Protein AF-A0A2R6PHL0-F1 (afdb_monomer_lite)

InterPro domains:
  IPR010490 Conserved oligomeric Golgi complex subunit 6 [PTHR21506] (3-126)
  IPR048368 Conserved oligomeric complex COG6, N-terminal [PF06419] (35-126)

Structure (mmCIF, N/CA/C/O backbone):
data_AF-A0A2R6PHL0-F1
#
_entry.id   AF-A0A2R6PHL0-F1
#
loop_
_atom_site.group_PDB
_atom_site.id
_atom_site.type_symbol
_atom_site.label_atom_id
_atom_site.label_alt_id
_atom_site.label_comp_id
_atom_site.label_asym_id
_atom_site.label_entity_id
_atom_site.label_seq_id
_atom_site.pdbx_PDB_ins_code
_atom_site.Cartn_x
_atom_site.Cartn_y
_atom_site.Cartn_z
_atom_site.occupancy
_atom_site.B_iso_or_equiv
_atom_site.auth_seq_id
_atom_site.auth_comp_id
_atom_site.auth_asym_id
_atom_site.auth_atom_id
_atom_site.pdbx_PDB_model_num
ATOM 1 N N . MET A 1 1 ? 62.179 10.213 -27.460 1.00 38.47 1 MET A N 1
ATOM 2 C CA . MET A 1 1 ? 61.115 11.224 -27.646 1.00 38.47 1 MET A CA 1
ATOM 3 C C . MET A 1 1 ? 60.148 10.712 -28.700 1.00 38.47 1 MET A C 1
ATOM 5 O O . MET A 1 1 ? 60.430 10.833 -29.883 1.00 38.47 1 MET A O 1
ATOM 9 N N . GLY A 1 2 ? 59.079 10.036 -28.274 1.00 42.16 2 GLY A N 1
ATOM 10 C CA . GLY A 1 2 ? 58.067 9.502 -29.185 1.00 42.16 2 GLY A CA 1
ATOM 11 C C . GLY A 1 2 ? 57.160 10.624 -29.674 1.00 42.16 2 GLY A C 1
ATOM 12 O O . GLY A 1 2 ? 56.589 11.354 -28.867 1.00 42.16 2 GLY A O 1
ATOM 13 N N . THR A 1 3 ? 57.065 10.784 -30.986 1.00 43.47 3 THR A N 1
ATOM 14 C CA . THR A 1 3 ? 56.157 11.711 -31.651 1.00 43.47 3 THR A CA 1
ATOM 15 C C . THR A 1 3 ? 54.717 11.290 -31.363 1.00 43.47 3 THR A C 1
ATOM 17 O O . THR A 1 3 ? 54.223 10.296 -31.891 1.00 43.47 3 THR A O 1
ATOM 20 N N . ALA A 1 4 ? 54.030 12.034 -30.495 1.00 50.91 4 ALA A N 1
ATOM 21 C CA . ALA A 1 4 ? 52.591 11.899 -30.335 1.00 50.91 4 ALA A CA 1
ATOM 22 C C . ALA A 1 4 ? 51.937 12.288 -31.668 1.00 50.91 4 ALA A C 1
ATOM 24 O O . ALA A 1 4 ? 51.839 13.467 -32.006 1.00 50.91 4 ALA A O 1
ATOM 25 N N . SER A 1 5 ? 51.556 11.286 -32.460 1.00 54.88 5 SER A N 1
ATOM 26 C CA . SER A 1 5 ? 50.759 11.482 -33.665 1.00 54.88 5 SER A CA 1
ATOM 27 C C . SER A 1 5 ? 49.461 12.177 -33.253 1.00 54.88 5 SER A C 1
ATOM 29 O O . SER A 1 5 ? 48.642 11.607 -32.530 1.00 54.88 5 SER A O 1
ATOM 31 N N . ALA A 1 6 ? 49.317 13.448 -33.630 1.00 66.69 6 ALA A N 1
ATOM 32 C CA . ALA A 1 6 ? 48.135 14.234 -33.325 1.00 66.69 6 ALA A CA 1
ATOM 33 C C . ALA A 1 6 ? 46.944 13.631 -34.081 1.00 66.69 6 ALA A C 1
ATOM 35 O O . ALA A 1 6 ? 46.780 13.825 -35.284 1.00 66.69 6 ALA A O 1
ATOM 36 N N . LEU A 1 7 ? 46.131 12.857 -33.362 1.00 71.12 7 LEU A N 1
ATOM 37 C CA . LEU A 1 7 ? 44.877 12.292 -33.851 1.00 71.12 7 LEU A CA 1
ATOM 38 C C . LEU A 1 7 ? 44.020 13.403 -34.478 1.00 71.12 7 LEU A C 1
ATOM 40 O O . LEU A 1 7 ? 43.871 14.485 -33.900 1.00 71.12 7 LEU A O 1
ATOM 44 N N . ALA A 1 8 ? 43.433 13.125 -35.649 1.00 83.56 8 ALA A N 1
ATOM 45 C CA . ALA A 1 8 ? 42.570 14.074 -36.346 1.00 83.56 8 ALA A CA 1
ATOM 46 C C . ALA A 1 8 ? 41.504 14.644 -35.380 1.00 83.56 8 ALA A C 1
ATOM 48 O O . ALA A 1 8 ? 40.906 13.870 -34.624 1.00 83.56 8 ALA A O 1
ATOM 49 N N . PRO A 1 9 ? 41.210 15.959 -35.394 1.00 76.62 9 PRO A N 1
ATOM 50 C CA . PRO A 1 9 ? 40.395 16.615 -34.362 1.00 76.62 9 PRO A CA 1
ATOM 51 C C . PRO A 1 9 ? 39.034 15.951 -34.090 1.00 76.62 9 PRO A C 1
ATOM 53 O O . PRO A 1 9 ? 38.570 15.900 -32.949 1.00 76.62 9 PRO A O 1
ATOM 56 N N . GLY A 1 10 ? 38.397 15.393 -35.127 1.00 85.12 10 GLY A N 1
ATOM 57 C CA . GLY A 1 10 ? 37.134 14.661 -35.004 1.00 85.12 10 GLY A CA 1
ATOM 58 C C . GLY A 1 10 ? 37.260 13.305 -34.300 1.00 85.12 10 GLY A C 1
ATOM 59 O O . GLY A 1 10 ? 36.352 12.912 -33.565 1.00 85.12 10 GLY A O 1
ATOM 60 N N . LEU A 1 11 ? 38.385 12.611 -34.479 1.00 88.44 11 LEU A N 1
ATOM 61 C CA . LEU A 1 11 ? 38.667 11.336 -33.825 1.00 88.44 11 LEU A CA 1
ATOM 62 C C . LEU A 1 11 ? 39.005 11.556 -32.350 1.00 88.44 11 LEU A C 1
ATOM 64 O O . LEU A 1 11 ? 38.399 10.918 -31.495 1.00 88.44 11 LEU A O 1
ATOM 68 N N . SER A 1 12 ? 39.855 12.541 -32.046 1.00 88.69 12 SER A N 1
ATOM 69 C CA . SER A 1 12 ? 40.170 12.955 -30.672 1.00 88.69 12 SER A CA 1
ATOM 70 C C . SER A 1 12 ? 38.913 13.311 -29.880 1.00 88.69 12 SER A C 1
ATOM 72 O O . SER A 1 12 ? 38.756 12.884 -28.739 1.00 88.69 12 SER A O 1
ATOM 74 N N . ARG A 1 13 ? 37.962 14.031 -30.496 1.00 89.12 13 ARG A N 1
ATOM 75 C CA . ARG A 1 13 ? 36.687 14.388 -29.857 1.00 89.12 13 ARG A CA 1
ATOM 76 C C . ARG A 1 13 ? 35.794 13.170 -29.596 1.00 89.12 13 ARG A C 1
ATOM 78 O O . ARG A 1 13 ? 35.179 13.097 -28.536 1.00 89.12 13 ARG A O 1
ATOM 85 N N . LYS A 1 14 ? 35.708 12.218 -30.533 1.00 88.94 14 LYS A N 1
ATOM 86 C CA . LYS A 1 14 ? 34.945 10.968 -30.340 1.00 88.94 14 LYS A CA 1
ATOM 87 C C . LYS A 1 14 ? 35.561 10.106 -29.243 1.00 88.94 14 LYS A C 1
ATOM 89 O O . LYS A 1 14 ? 34.835 9.613 -28.391 1.00 88.94 14 LYS A O 1
ATOM 94 N N . LEU A 1 15 ? 36.882 9.968 -29.258 1.00 88.00 15 LEU A N 1
ATOM 95 C CA . LEU A 1 15 ? 37.629 9.149 -28.313 1.00 88.00 15 LEU A CA 1
ATOM 96 C C . LEU A 1 15 ? 37.528 9.730 -26.900 1.00 88.00 15 LEU A C 1
ATOM 98 O O . LEU A 1 15 ? 37.158 9.015 -25.976 1.00 88.00 15 LEU A O 1
ATOM 102 N N . LYS A 1 16 ? 37.698 11.051 -26.763 1.00 88.69 16 LYS A N 1
ATOM 103 C CA . LYS A 1 16 ? 37.428 11.771 -25.516 1.00 88.69 16 LYS A CA 1
ATOM 104 C C . LYS A 1 16 ? 35.995 11.553 -25.029 1.00 88.69 16 LYS A C 1
ATOM 106 O O . LYS A 1 16 ? 35.807 11.179 -23.885 1.00 88.69 16 LYS A O 1
ATOM 111 N N . LYS A 1 17 ? 34.990 11.696 -25.900 1.00 87.88 17 LYS A N 1
ATOM 112 C CA . LYS A 1 17 ? 33.587 11.467 -25.523 1.00 87.88 17 LYS A CA 1
ATOM 113 C C . LYS A 1 17 ? 33.348 10.049 -24.994 1.00 87.88 17 LYS A C 1
ATOM 115 O O . LYS A 1 17 ? 32.640 9.898 -24.008 1.00 87.88 17 LYS A O 1
ATOM 120 N N . VAL A 1 18 ? 33.914 9.027 -25.637 1.00 85.50 18 VAL A N 1
ATOM 121 C CA . VAL A 1 18 ? 33.788 7.631 -25.183 1.00 85.50 18 VAL A CA 1
ATOM 122 C C . VAL A 1 18 ? 34.448 7.441 -23.817 1.00 85.50 18 VAL A C 1
ATOM 124 O O . VAL A 1 18 ? 33.808 6.900 -22.921 1.00 85.50 18 VAL A O 1
ATOM 127 N N . LEU A 1 19 ? 35.674 7.941 -23.636 1.00 83.81 19 LEU A N 1
ATOM 128 C CA . LEU A 1 19 ? 36.397 7.860 -22.362 1.00 83.81 19 LEU A CA 1
ATOM 129 C C . LEU A 1 19 ? 35.671 8.607 -21.231 1.00 83.81 19 LEU A C 1
ATOM 131 O O . LEU A 1 19 ? 35.547 8.085 -20.128 1.00 83.81 19 LEU A O 1
ATOM 135 N N . ASP A 1 20 ? 35.130 9.790 -21.522 1.00 87.19 20 ASP A N 1
ATOM 136 C CA . ASP A 1 20 ? 34.410 10.622 -20.553 1.00 87.19 20 ASP A CA 1
ATOM 137 C C . ASP A 1 20 ? 33.039 10.027 -20.166 1.00 87.19 20 ASP A C 1
ATOM 139 O O . ASP A 1 20 ? 32.496 10.375 -19.121 1.00 87.19 20 ASP A O 1
ATOM 143 N N . THR A 1 21 ? 32.467 9.121 -20.972 1.00 82.56 21 THR A N 1
ATOM 144 C CA . THR A 1 21 ? 31.148 8.512 -20.695 1.00 82.56 21 THR A CA 1
ATOM 145 C C . THR A 1 21 ? 31.196 7.505 -19.533 1.00 82.56 21 THR A C 1
ATOM 147 O O . THR A 1 21 ? 30.138 7.131 -19.040 1.00 82.56 21 THR A O 1
ATOM 150 N N . ARG A 1 22 ? 32.394 7.098 -19.068 1.00 77.12 22 ARG A N 1
ATOM 151 C CA . ARG A 1 22 ? 32.613 6.173 -17.931 1.00 77.12 22 ARG A CA 1
ATOM 152 C C . ARG A 1 22 ? 31.616 5.009 -17.920 1.00 77.12 22 ARG A C 1
ATOM 154 O O . ARG A 1 22 ? 30.799 4.865 -17.013 1.00 77.12 22 ARG A O 1
ATOM 161 N N . THR A 1 23 ? 31.660 4.200 -18.978 1.00 79.94 23 THR A N 1
ATOM 162 C CA . THR A 1 23 ? 30.735 3.075 -19.216 1.00 79.94 23 THR A CA 1
ATOM 163 C C . THR A 1 23 ? 30.899 1.903 -18.242 1.00 79.94 23 THR A C 1
ATOM 165 O O . THR A 1 23 ? 30.205 0.901 -18.365 1.00 79.94 23 THR A O 1
ATOM 168 N N . ASP A 1 24 ? 31.847 2.007 -17.317 1.00 83.62 24 ASP A N 1
ATOM 169 C CA . ASP A 1 24 ? 32.305 0.987 -16.380 1.00 83.62 24 ASP A CA 1
ATOM 170 C C . ASP A 1 24 ? 31.772 1.179 -14.953 1.00 83.62 24 ASP A C 1
ATOM 172 O O . ASP A 1 24 ? 32.049 0.360 -14.078 1.00 83.62 24 ASP A O 1
ATOM 176 N N . THR A 1 25 ? 31.005 2.241 -14.688 1.00 90.25 25 THR A N 1
ATOM 177 C CA . THR A 1 25 ? 30.421 2.438 -13.358 1.00 90.25 25 THR A CA 1
ATOM 178 C C . THR A 1 25 ? 29.379 1.350 -13.053 1.00 90.25 25 THR A C 1
ATOM 180 O O . THR A 1 25 ? 28.553 1.038 -13.918 1.00 90.25 25 THR A O 1
ATOM 183 N N . PRO A 1 26 ? 29.365 0.782 -11.829 1.00 92.62 26 PRO A N 1
ATOM 184 C CA . PRO A 1 26 ? 28.419 -0.275 -11.461 1.00 92.62 26 PRO A CA 1
ATOM 185 C C . PRO A 1 26 ? 26.953 0.095 -11.723 1.00 92.62 26 PRO A C 1
ATOM 187 O O . PRO A 1 26 ? 26.207 -0.714 -12.269 1.00 92.62 26 PRO A O 1
ATOM 190 N N . ASP A 1 27 ? 2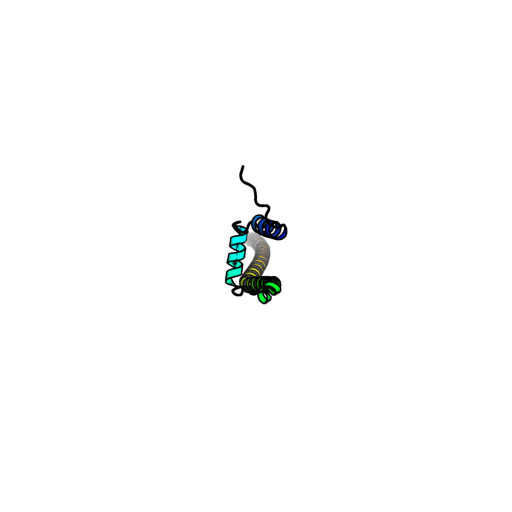6.562 1.337 -11.424 1.00 90.56 27 ASP A N 1
ATOM 191 C CA . ASP A 1 27 ? 25.189 1.825 -11.611 1.00 90.56 27 ASP A CA 1
ATOM 192 C C . ASP A 1 27 ? 24.774 1.872 -13.086 1.00 90.56 27 ASP A C 1
ATOM 194 O O . ASP A 1 27 ? 23.646 1.514 -13.441 1.00 90.56 27 ASP A O 1
ATOM 198 N N . LEU A 1 28 ? 25.684 2.292 -13.971 1.00 90.44 28 LEU A N 1
ATOM 199 C CA . LEU A 1 28 ? 25.414 2.329 -15.405 1.00 90.44 28 LEU A CA 1
ATOM 200 C C . LEU A 1 28 ? 25.335 0.913 -15.972 1.00 90.44 28 LEU A C 1
ATOM 202 O O . LEU A 1 28 ? 24.423 0.622 -16.744 1.00 90.44 28 LEU A O 1
ATOM 206 N N . VAL A 1 29 ? 26.236 0.020 -15.559 1.00 92.19 29 VAL A N 1
ATOM 207 C CA . VAL A 1 29 ? 26.197 -1.393 -15.955 1.00 92.19 29 VAL A CA 1
ATOM 208 C C . VAL A 1 29 ? 24.888 -2.045 -15.501 1.00 92.19 29 VAL A C 1
ATOM 210 O O . VAL A 1 29 ? 24.228 -2.697 -16.309 1.00 92.19 29 VAL A O 1
ATOM 213 N N . ALA A 1 30 ? 24.450 -1.813 -14.262 1.00 93.12 30 ALA A N 1
ATOM 214 C CA . ALA A 1 30 ? 23.175 -2.316 -13.749 1.00 93.12 30 ALA A CA 1
ATOM 215 C C . ALA A 1 30 ? 21.969 -1.752 -14.522 1.00 93.12 30 ALA A C 1
ATOM 217 O O . ALA A 1 30 ? 21.045 -2.490 -14.878 1.00 93.12 30 ALA A O 1
ATOM 218 N N . SER A 1 31 ? 22.000 -0.458 -14.853 1.00 91.19 31 SER A N 1
ATOM 219 C CA . SER A 1 31 ? 20.957 0.198 -15.651 1.00 91.19 31 SER A CA 1
ATOM 220 C C . SER A 1 31 ? 20.877 -0.375 -17.071 1.00 91.19 31 SER A C 1
ATOM 222 O O . SER A 1 31 ? 19.788 -0.636 -17.579 1.00 91.19 31 SER A O 1
ATOM 224 N N . LEU A 1 32 ? 22.024 -0.614 -17.713 1.00 90.75 32 LEU A N 1
ATOM 225 C CA . LEU A 1 32 ? 22.103 -1.226 -19.042 1.00 90.75 32 LEU A CA 1
ATOM 226 C C . LEU A 1 32 ? 21.712 -2.710 -19.025 1.00 90.75 32 LEU A C 1
ATOM 228 O O . LEU A 1 32 ? 21.077 -3.174 -19.972 1.00 90.75 32 LEU A O 1
ATOM 232 N N . SER A 1 33 ? 22.034 -3.439 -17.952 1.00 92.50 33 SER A N 1
ATOM 233 C CA . SER A 1 33 ? 21.556 -4.810 -17.737 1.00 92.50 33 SER A CA 1
ATOM 234 C C . SER A 1 33 ? 20.032 -4.833 -17.662 1.00 92.50 33 SER A C 1
ATOM 236 O O . SER A 1 33 ? 19.395 -5.537 -18.434 1.00 92.50 33 SER A O 1
ATOM 238 N N . THR A 1 34 ? 19.443 -3.970 -16.829 1.00 92.06 34 THR A N 1
ATOM 239 C CA . THR A 1 34 ? 17.982 -3.834 -16.706 1.00 92.06 34 THR A CA 1
ATOM 240 C C . THR A 1 34 ? 17.332 -3.458 -18.035 1.00 92.06 34 THR A C 1
ATOM 242 O O . THR A 1 34 ? 16.237 -3.917 -18.352 1.00 92.06 34 THR A O 1
ATOM 245 N N . LEU A 1 35 ? 17.983 -2.597 -18.825 1.00 92.44 35 LEU A N 1
ATOM 246 C CA . LEU A 1 35 ? 17.497 -2.241 -20.153 1.00 92.44 35 LEU A CA 1
ATOM 247 C C . LEU A 1 35 ? 17.492 -3.456 -21.089 1.00 92.44 35 LEU A C 1
ATOM 249 O O . LEU A 1 35 ? 16.538 -3.646 -21.840 1.00 92.44 35 LEU A O 1
ATOM 253 N N . SER A 1 36 ? 18.523 -4.294 -21.008 1.00 92.25 36 SER A N 1
ATOM 254 C CA . SER A 1 36 ? 18.665 -5.490 -21.842 1.00 92.25 36 SER A CA 1
ATOM 255 C C . SER A 1 36 ? 17.553 -6.519 -21.603 1.00 92.25 36 SER A C 1
ATOM 257 O O . SER A 1 36 ? 17.199 -7.232 -22.536 1.00 92.25 36 SER A O 1
ATOM 259 N N . ASP A 1 37 ? 16.938 -6.540 -20.415 1.00 91.94 37 ASP A N 1
ATOM 260 C CA . ASP A 1 37 ? 15.831 -7.453 -20.089 1.00 91.94 37 ASP A CA 1
ATOM 261 C C . ASP A 1 37 ? 14.578 -7.228 -20.949 1.00 91.94 37 ASP A C 1
ATOM 263 O O . ASP A 1 37 ? 13.819 -8.161 -21.206 1.00 91.94 37 ASP A O 1
ATOM 267 N N . PHE A 1 38 ? 14.322 -5.988 -21.379 1.00 88.31 38 PHE A N 1
ATOM 268 C CA . PHE A 1 38 ? 13.093 -5.629 -22.104 1.00 88.31 38 PHE A CA 1
ATOM 269 C C . PHE A 1 38 ? 13.342 -4.930 -23.442 1.00 88.31 38 PHE A C 1
ATOM 271 O O . PHE A 1 38 ? 12.396 -4.626 -24.171 1.00 88.31 38 PHE A O 1
ATOM 278 N N . TYR A 1 39 ? 14.598 -4.651 -23.776 1.00 89.69 39 TYR A N 1
ATOM 279 C CA . TYR A 1 39 ? 14.973 -3.878 -24.947 1.00 89.69 39 TYR A CA 1
ATOM 280 C C . TYR A 1 39 ? 16.012 -4.632 -25.785 1.00 89.69 39 TYR A C 1
ATOM 282 O O . TYR A 1 39 ? 17.208 -4.350 -25.757 1.00 89.69 39 TYR A O 1
ATOM 290 N N . ALA A 1 40 ? 15.530 -5.619 -26.542 1.00 88.25 40 ALA A N 1
ATOM 291 C CA . ALA A 1 40 ? 16.377 -6.518 -27.327 1.00 88.25 40 ALA A CA 1
ATOM 292 C C . ALA A 1 40 ? 16.931 -5.886 -28.621 1.00 88.25 40 ALA A C 1
ATOM 294 O O . ALA A 1 40 ? 18.003 -6.260 -29.096 1.00 88.25 40 ALA A O 1
ATOM 295 N N . GLU A 1 41 ? 16.223 -4.919 -29.214 1.00 90.00 41 GLU A N 1
ATOM 296 C CA . GLU A 1 41 ? 16.609 -4.327 -30.498 1.00 90.00 41 GLU A CA 1
ATOM 297 C C . GLU A 1 41 ? 17.435 -3.044 -30.341 1.00 90.00 41 GLU A C 1
ATOM 299 O O . GLU A 1 41 ? 16.925 -1.999 -29.943 1.00 90.00 41 GLU A O 1
ATOM 304 N N . ASN A 1 42 ? 18.698 -3.068 -30.778 1.00 88.88 42 ASN A N 1
ATOM 305 C CA . ASN A 1 42 ? 19.573 -1.887 -30.793 1.00 88.88 42 ASN A CA 1
ATOM 306 C C . ASN A 1 42 ? 19.755 -1.286 -32.203 1.00 88.88 42 ASN A C 1
ATOM 308 O O . ASN A 1 42 ? 20.868 -1.009 -32.662 1.00 88.88 42 ASN A O 1
ATOM 312 N N . ASN A 1 43 ? 18.653 -1.075 -32.926 1.00 93.44 43 ASN A N 1
ATOM 313 C CA . ASN A 1 43 ? 18.663 -0.395 -34.226 1.00 93.44 43 ASN A CA 1
ATOM 314 C C . ASN A 1 43 ? 18.394 1.128 -34.076 1.00 93.44 43 ASN A C 1
ATOM 316 O O . ASN A 1 43 ? 17.943 1.584 -33.022 1.00 93.44 43 ASN A O 1
ATOM 320 N N . PRO A 1 44 ? 18.706 1.971 -35.084 1.00 94.00 44 PRO A N 1
ATOM 321 C CA . PRO A 1 44 ? 18.518 3.423 -34.981 1.00 94.00 44 PRO A CA 1
ATOM 322 C C . PRO A 1 44 ? 17.072 3.857 -34.717 1.00 94.00 44 PRO A C 1
ATOM 324 O O . PRO A 1 44 ? 16.858 4.854 -34.031 1.00 94.00 44 PRO A O 1
ATOM 327 N N . HIS A 1 45 ? 16.092 3.130 -35.261 1.00 91.12 45 HIS A N 1
ATOM 328 C CA . HIS A 1 45 ? 14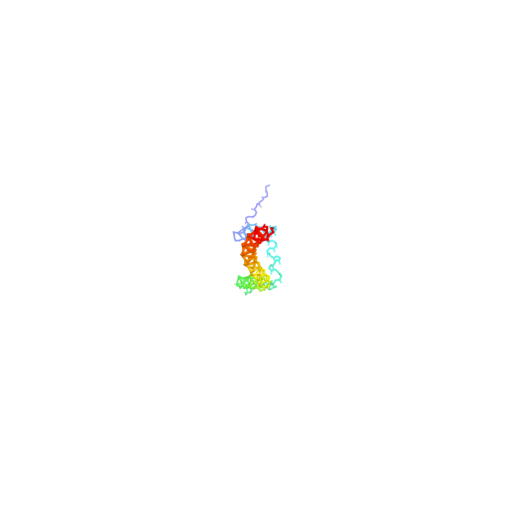.676 3.420 -35.053 1.00 91.12 45 HIS A CA 1
ATOM 329 C C . HIS A 1 45 ? 14.274 3.135 -33.604 1.00 91.12 45 HIS A C 1
ATOM 331 O O . HIS A 1 45 ? 13.732 4.012 -32.935 1.00 91.12 45 HIS A O 1
ATOM 337 N N . ALA A 1 46 ? 14.631 1.956 -33.092 1.00 90.12 46 ALA A N 1
ATOM 338 C CA . ALA A 1 46 ? 14.447 1.590 -31.701 1.00 90.12 46 ALA A CA 1
ATOM 339 C C . ALA A 1 46 ? 15.060 2.666 -30.798 1.00 90.12 46 ALA A C 1
ATOM 341 O O . ALA A 1 46 ? 14.355 3.210 -29.946 1.00 90.12 46 ALA A O 1
ATOM 342 N N . ARG A 1 47 ? 16.335 3.039 -31.008 1.00 92.25 47 ARG A N 1
ATOM 343 C CA . ARG A 1 47 ? 17.042 4.017 -30.157 1.00 92.25 47 ARG A CA 1
ATOM 344 C C . ARG A 1 47 ? 16.348 5.377 -30.082 1.00 92.25 47 ARG A C 1
ATOM 346 O O . ARG A 1 47 ? 16.396 6.009 -29.032 1.00 92.25 47 ARG A O 1
ATOM 353 N N . ARG A 1 48 ? 15.682 5.822 -31.155 1.00 95.31 48 ARG A N 1
ATOM 354 C CA . ARG A 1 48 ? 14.869 7.055 -31.143 1.00 95.31 48 ARG A CA 1
ATOM 355 C C . ARG A 1 48 ? 13.660 6.944 -30.213 1.00 95.31 48 ARG A C 1
ATOM 357 O O . ARG A 1 48 ? 13.292 7.932 -29.591 1.00 95.31 48 ARG A O 1
ATOM 364 N N . ASN A 1 49 ? 13.093 5.747 -30.084 1.00 92.81 49 ASN A N 1
ATOM 365 C CA . ASN A 1 49 ? 11.910 5.470 -29.269 1.00 92.81 49 ASN A CA 1
ATOM 366 C C . ASN A 1 49 ? 12.238 4.976 -27.849 1.00 92.81 49 ASN A C 1
ATOM 368 O O . ASN A 1 49 ? 11.327 4.820 -27.041 1.00 92.81 49 ASN A O 1
ATOM 372 N N . LEU A 1 50 ? 13.519 4.761 -27.522 1.00 93.06 50 LEU A N 1
ATOM 373 C CA . LEU A 1 50 ? 13.971 4.203 -26.242 1.00 93.06 50 LEU A CA 1
ATOM 374 C C . LEU A 1 50 ? 13.356 4.920 -25.032 1.00 93.06 50 LEU A C 1
ATOM 376 O O . LEU A 1 50 ? 12.872 4.269 -24.111 1.00 93.06 50 LEU A O 1
ATOM 380 N N . ARG A 1 51 ? 13.328 6.257 -25.060 1.00 94.88 51 ARG A N 1
ATOM 381 C CA . ARG A 1 51 ? 12.745 7.060 -23.981 1.00 94.88 51 ARG A CA 1
ATOM 382 C C . ARG A 1 51 ? 11.269 6.723 -23.750 1.00 94.88 51 ARG A C 1
ATOM 384 O O . ARG A 1 51 ? 10.892 6.434 -22.621 1.00 94.88 51 ARG A O 1
ATOM 391 N N . ALA A 1 52 ? 10.466 6.717 -24.812 1.00 94.75 52 ALA A N 1
ATOM 392 C CA . ALA A 1 52 ? 9.038 6.422 -24.721 1.00 94.75 52 ALA A CA 1
ATOM 393 C C . ALA A 1 52 ? 8.784 4.986 -24.232 1.00 94.75 52 ALA A C 1
ATOM 395 O O . ALA A 1 52 ? 7.877 4.751 -23.436 1.00 94.75 52 ALA A O 1
ATOM 396 N N . THR A 1 53 ? 9.610 4.023 -24.656 1.00 93.94 53 THR A N 1
ATOM 397 C CA . THR A 1 53 ? 9.531 2.637 -24.171 1.00 93.94 53 THR A CA 1
ATOM 398 C C . THR A 1 53 ? 9.832 2.537 -22.675 1.00 93.94 53 THR A C 1
ATOM 400 O O . THR A 1 53 ? 9.097 1.857 -21.959 1.00 93.94 53 THR A O 1
ATOM 403 N N . ILE A 1 54 ? 10.874 3.225 -22.190 1.00 94.69 54 ILE A N 1
ATOM 404 C CA . ILE A 1 54 ? 11.213 3.277 -20.759 1.00 94.69 54 ILE A CA 1
ATOM 405 C C . ILE A 1 54 ?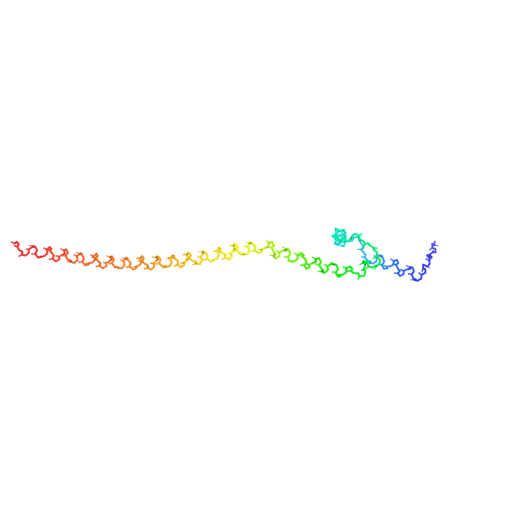 10.054 3.888 -19.964 1.00 94.69 54 ILE A C 1
ATOM 407 O O . ILE A 1 54 ? 9.602 3.287 -18.995 1.00 94.69 54 ILE A O 1
ATOM 411 N N . GLU A 1 55 ? 9.533 5.037 -20.399 1.00 96.00 55 GLU A N 1
ATOM 412 C CA . GLU A 1 55 ? 8.424 5.727 -19.727 1.00 96.00 55 GLU A CA 1
ATOM 413 C C . GLU A 1 55 ? 7.165 4.847 -19.664 1.00 96.00 55 GLU A C 1
ATOM 415 O O . GLU A 1 55 ? 6.555 4.711 -18.602 1.00 96.00 55 GLU A O 1
ATOM 420 N N . LYS A 1 56 ? 6.814 4.170 -20.764 1.00 95.56 56 LYS A N 1
ATOM 421 C CA . LYS A 1 56 ? 5.683 3.234 -20.801 1.00 95.56 56 LYS A CA 1
ATOM 422 C C . LYS A 1 56 ? 5.874 2.060 -19.839 1.00 95.56 56 LYS A C 1
ATOM 424 O O . LYS A 1 56 ? 4.924 1.672 -19.162 1.00 95.56 56 LYS A O 1
ATOM 429 N N . ARG A 1 57 ? 7.085 1.498 -19.757 1.00 94.56 57 ARG A N 1
ATOM 430 C CA . ARG A 1 57 ? 7.391 0.413 -18.814 1.00 94.56 57 ARG A CA 1
ATOM 431 C C . ARG A 1 57 ? 7.290 0.890 -17.367 1.00 94.56 57 ARG A C 1
ATOM 433 O O . ARG A 1 57 ? 6.677 0.195 -16.567 1.00 94.56 57 ARG A O 1
ATOM 440 N N . SER A 1 58 ? 7.825 2.067 -17.038 1.00 95.31 58 SER A N 1
ATOM 441 C CA . SER A 1 58 ? 7.687 2.649 -15.695 1.00 95.31 58 SER A CA 1
ATOM 442 C C . SER A 1 58 ? 6.222 2.833 -15.298 1.00 95.31 58 SER A C 1
ATOM 444 O O . SER A 1 58 ? 5.855 2.501 -14.176 1.00 95.31 58 SER A O 1
ATOM 446 N N . LEU A 1 59 ? 5.370 3.304 -16.216 1.00 97.44 59 LEU A N 1
ATOM 447 C CA . LEU A 1 59 ? 3.929 3.405 -15.964 1.00 97.44 59 LEU A CA 1
ATOM 448 C C . LEU A 1 59 ? 3.287 2.035 -15.710 1.00 97.44 59 LEU A C 1
ATOM 450 O O . LEU A 1 59 ? 2.504 1.910 -14.774 1.00 97.44 59 LEU A O 1
ATOM 454 N N . SER A 1 60 ? 3.644 1.016 -16.499 1.00 97.12 60 SER A N 1
ATOM 455 C CA . SER A 1 60 ? 3.154 -0.356 -16.300 1.00 97.12 60 SER A CA 1
ATOM 456 C C . SER A 1 60 ? 3.548 -0.902 -14.930 1.00 97.12 60 SER A C 1
ATOM 458 O O . SER A 1 60 ? 2.686 -1.375 -14.206 1.00 97.12 60 SER A O 1
ATOM 460 N N . ILE A 1 61 ? 4.819 -0.764 -14.538 1.00 96.69 61 ILE A N 1
ATOM 461 C CA . ILE A 1 61 ? 5.316 -1.238 -13.237 1.00 96.69 61 ILE A CA 1
ATOM 462 C C . ILE A 1 61 ? 4.563 -0.564 -12.086 1.00 96.69 61 ILE A C 1
ATOM 464 O O . ILE A 1 61 ? 4.168 -1.232 -11.135 1.00 96.69 61 ILE A O 1
ATOM 468 N N . ASN A 1 62 ? 4.336 0.749 -12.175 1.00 97.75 62 ASN A N 1
ATOM 469 C CA . ASN A 1 62 ? 3.576 1.470 -11.156 1.00 97.75 62 ASN A CA 1
ATOM 470 C C . ASN A 1 62 ? 2.121 0.993 -11.089 1.00 97.75 62 ASN A C 1
ATOM 472 O O . ASN A 1 62 ? 1.568 0.869 -10.001 1.00 97.75 62 ASN A O 1
ATOM 476 N N . HIS A 1 63 ? 1.501 0.716 -12.236 1.00 98.06 63 HIS A N 1
ATOM 477 C CA . HIS A 1 63 ? 0.147 0.179 -12.275 1.00 98.06 63 HIS A CA 1
ATOM 478 C C . HIS A 1 63 ? 0.074 -1.220 -11.654 1.00 98.06 63 HIS A C 1
ATOM 480 O O . HIS A 1 63 ? -0.779 -1.462 -10.804 1.00 98.06 63 HIS A O 1
ATOM 486 N N . ASP A 1 64 ? 1.011 -2.099 -12.005 1.00 97.69 64 ASP A N 1
ATOM 487 C CA . ASP A 1 64 ? 1.101 -3.452 -11.456 1.00 97.69 64 ASP A CA 1
ATOM 488 C C . ASP A 1 64 ? 1.335 -3.419 -9.940 1.00 97.69 64 ASP A C 1
ATOM 490 O O . ASP A 1 64 ? 0.721 -4.186 -9.203 1.00 97.69 64 ASP A O 1
ATOM 494 N N . PHE A 1 65 ? 2.166 -2.491 -9.453 1.00 97.94 65 PHE A N 1
ATOM 495 C CA . PHE A 1 65 ? 2.373 -2.273 -8.021 1.00 97.94 65 PHE A CA 1
ATOM 496 C C . PHE A 1 65 ? 1.082 -1.852 -7.307 1.00 97.94 65 PHE A C 1
ATOM 498 O O . PHE A 1 65 ? 0.773 -2.393 -6.244 1.00 97.94 65 PHE A O 1
ATOM 505 N N . LEU A 1 66 ? 0.318 -0.918 -7.883 1.00 97.62 66 LEU A N 1
ATOM 506 C CA . LEU A 1 66 ? -0.960 -0.481 -7.315 1.00 97.62 66 LEU A CA 1
ATOM 507 C C . LEU A 1 66 ? -1.967 -1.633 -7.267 1.00 97.62 66 LEU A C 1
ATOM 509 O O . LEU A 1 66 ? -2.571 -1.865 -6.226 1.00 97.62 66 LEU A O 1
ATOM 513 N N . LEU A 1 67 ? -2.094 -2.397 -8.354 1.00 97.88 67 LEU A N 1
ATOM 514 C CA . LEU A 1 67 ? -2.979 -3.563 -8.409 1.00 97.88 67 LEU A CA 1
ATOM 515 C C . LEU A 1 67 ? -2.576 -4.644 -7.401 1.00 97.88 67 LEU A C 1
ATOM 517 O O . LEU A 1 67 ? -3.431 -5.201 -6.719 1.00 97.88 67 LEU A O 1
ATOM 521 N N . ALA A 1 68 ? -1.280 -4.933 -7.283 1.00 97.25 68 ALA A N 1
ATOM 522 C CA . ALA A 1 68 ? -0.778 -5.912 -6.323 1.00 97.25 68 ALA A CA 1
ATOM 523 C C . ALA A 1 68 ? -0.981 -5.462 -4.866 1.00 97.25 68 ALA A C 1
ATOM 525 O O . ALA A 1 68 ? -1.145 -6.303 -3.983 1.00 97.25 68 ALA A O 1
ATOM 526 N N . SER A 1 69 ? -0.977 -4.150 -4.614 1.00 97.75 69 SER A N 1
ATOM 527 C CA . SER A 1 69 ? -1.129 -3.574 -3.272 1.00 97.75 69 SER A CA 1
ATOM 528 C C . SER A 1 69 ? -2.589 -3.364 -2.858 1.00 97.75 69 SER A C 1
ATOM 530 O O . SER A 1 69 ? -2.865 -3.300 -1.663 1.00 97.75 69 SER A O 1
ATOM 532 N N . ASP A 1 70 ? -3.524 -3.306 -3.810 1.00 98.12 70 ASP A N 1
ATOM 533 C CA . ASP A 1 70 ? -4.950 -3.032 -3.574 1.00 98.12 70 ASP A CA 1
ATOM 534 C C . ASP A 1 70 ? -5.583 -4.003 -2.564 1.00 98.12 70 ASP A C 1
ATOM 536 O O . ASP A 1 70 ? -6.216 -3.586 -1.596 1.00 98.12 70 ASP A O 1
ATOM 540 N N . ALA A 1 71 ? -5.327 -5.306 -2.708 1.00 96.81 71 ALA A N 1
ATOM 541 C CA . ALA A 1 71 ? -5.860 -6.306 -1.782 1.00 96.81 71 ALA A CA 1
ATOM 542 C C . ALA A 1 71 ? -5.336 -6.126 -0.345 1.00 96.81 71 ALA A C 1
ATOM 544 O O . ALA A 1 71 ? -6.077 -6.332 0.618 1.00 96.81 71 ALA A O 1
ATOM 545 N N . ALA A 1 72 ? -4.066 -5.735 -0.193 1.00 98.06 72 ALA A N 1
ATOM 546 C CA . ALA A 1 72 ? -3.478 -5.464 1.115 1.00 98.06 72 ALA A CA 1
ATOM 547 C C . ALA A 1 72 ? -4.061 -4.186 1.731 1.00 98.06 72 ALA A C 1
ATOM 549 O O . ALA A 1 72 ? -4.375 -4.176 2.919 1.00 98.06 72 ALA A O 1
ATOM 550 N N . GLN A 1 73 ? -4.256 -3.142 0.923 1.00 98.25 73 GLN A N 1
ATOM 551 C CA . GLN A 1 73 ? -4.897 -1.904 1.352 1.00 98.25 73 GLN A CA 1
ATOM 552 C C . GLN A 1 73 ? -6.325 -2.165 1.846 1.00 98.25 73 GLN A C 1
ATOM 554 O O . GLN A 1 73 ? -6.638 -1.852 2.988 1.00 98.25 73 GLN A O 1
ATOM 559 N N . GLN A 1 74 ? -7.146 -2.859 1.057 1.00 98.44 74 GLN A N 1
ATOM 560 C CA . GLN A 1 74 ? -8.517 -3.205 1.448 1.00 98.44 74 GLN A CA 1
ATOM 561 C C . GLN A 1 74 ? -8.577 -4.074 2.709 1.00 98.44 74 GLN A C 1
ATOM 563 O O . GLN A 1 74 ? -9.525 -3.981 3.486 1.00 98.44 74 GLN A O 1
ATOM 568 N N . ALA A 1 75 ? -7.593 -4.953 2.917 1.00 98.25 75 ALA A N 1
ATOM 569 C CA . ALA A 1 75 ? -7.518 -5.749 4.135 1.00 98.25 75 ALA A CA 1
ATOM 570 C C . ALA A 1 75 ? -7.218 -4.879 5.365 1.00 98.25 75 ALA A C 1
ATOM 572 O O . ALA A 1 75 ? -7.812 -5.104 6.418 1.00 98.25 75 ALA A O 1
ATOM 573 N N . LEU A 1 76 ? -6.334 -3.886 5.233 1.00 98.50 76 LEU A N 1
ATOM 574 C CA . LEU A 1 76 ? -6.037 -2.932 6.302 1.00 98.50 76 LEU A CA 1
ATOM 575 C C . LEU A 1 76 ? -7.242 -2.040 6.615 1.00 98.50 76 LEU A C 1
ATOM 577 O O . LEU A 1 76 ? -7.572 -1.897 7.790 1.00 98.50 76 LEU A O 1
ATOM 581 N N . ASP A 1 77 ? -7.938 -1.540 5.591 1.00 98.50 77 ASP A N 1
ATOM 582 C CA . ASP A 1 77 ? -9.147 -0.723 5.759 1.00 98.50 77 ASP A CA 1
ATOM 583 C C . ASP A 1 77 ? -10.221 -1.483 6.560 1.00 98.50 77 ASP A C 1
ATOM 585 O O . ASP A 1 77 ? -10.809 -0.954 7.502 1.00 98.50 77 ASP A O 1
ATOM 589 N N . ARG A 1 78 ? -10.424 -2.775 6.263 1.00 98.44 78 ARG A N 1
ATOM 590 C CA . ARG A 1 78 ? -11.356 -3.626 7.026 1.00 98.44 78 ARG A CA 1
ATOM 591 C C . ARG A 1 78 ? -10.922 -3.820 8.473 1.00 98.44 78 ARG A C 1
ATOM 593 O O . ARG A 1 78 ? -11.760 -3.816 9.365 1.00 98.44 78 ARG A O 1
ATOM 600 N N . VAL A 1 79 ? -9.628 -4.018 8.726 1.00 98.56 79 VAL A N 1
ATOM 601 C CA . VAL A 1 79 ? -9.122 -4.146 10.103 1.00 98.56 79 VAL A CA 1
ATOM 602 C C . VAL A 1 79 ? -9.373 -2.857 10.883 1.00 98.56 79 VAL A C 1
ATOM 604 O O . VAL A 1 79 ? -9.781 -2.925 12.040 1.00 98.56 79 VAL A O 1
ATOM 607 N N . GLU A 1 80 ? -9.166 -1.697 10.264 1.00 98.44 80 GLU A N 1
ATOM 608 C CA . GLU A 1 80 ? -9.461 -0.403 10.879 1.00 98.44 80 GLU A CA 1
ATOM 609 C C . GLU A 1 80 ? -10.954 -0.260 11.214 1.00 98.44 80 GLU A C 1
ATOM 611 O O . GLU A 1 80 ? -11.295 0.108 12.341 1.00 98.44 80 GLU A O 1
ATOM 616 N N . GLU A 1 81 ? -11.849 -0.610 10.286 1.00 98.50 81 GLU A N 1
ATOM 617 C CA . GLU A 1 81 ? -13.298 -0.604 10.525 1.00 98.50 81 GLU A CA 1
ATOM 618 C C . GLU A 1 81 ? -13.700 -1.515 11.694 1.00 98.50 81 GLU A C 1
ATOM 620 O O . GLU A 1 81 ? -14.416 -1.078 12.598 1.00 98.50 81 GLU A O 1
ATOM 625 N N . GLU A 1 82 ? -13.204 -2.753 11.727 1.00 98.44 82 GLU A N 1
ATOM 626 C CA . GLU A 1 82 ? -13.515 -3.718 12.789 1.00 98.44 82 GLU A CA 1
ATOM 627 C C . GLU A 1 82 ? -12.981 -3.266 14.157 1.00 98.44 82 GLU A C 1
ATOM 629 O O . GLU A 1 82 ? -13.660 -3.406 15.176 1.00 98.44 82 GLU A O 1
ATOM 634 N N . VAL A 1 83 ? -11.783 -2.673 14.205 1.00 98.56 83 VAL A N 1
ATOM 635 C CA . VAL A 1 83 ? -11.215 -2.113 15.443 1.00 98.56 83 VAL A CA 1
ATOM 636 C C . VAL A 1 83 ? -12.063 -0.949 15.954 1.00 98.56 83 VAL A C 1
ATOM 638 O O . VAL A 1 83 ? -12.351 -0.879 17.152 1.00 98.56 83 VAL A O 1
ATOM 641 N N . ASN A 1 84 ? -12.505 -0.062 15.064 1.00 98.31 84 ASN A N 1
ATOM 642 C CA . ASN A 1 84 ? -13.377 1.053 15.424 1.00 98.31 84 ASN A CA 1
ATOM 643 C C . ASN A 1 84 ? -14.744 0.562 15.925 1.00 98.31 84 ASN A C 1
ATOM 645 O O . ASN A 1 84 ? -15.230 1.032 16.958 1.00 98.31 84 ASN A O 1
ATOM 649 N N . ALA A 1 85 ? -15.336 -0.431 15.257 1.00 98.38 85 ALA A N 1
ATOM 650 C CA . ALA A 1 85 ? -16.588 -1.051 15.684 1.00 98.38 85 ALA A CA 1
ATOM 651 C C . ALA A 1 85 ? -16.455 -1.732 17.058 1.00 98.38 85 ALA A C 1
ATOM 653 O O . ALA A 1 85 ? -17.342 -1.614 17.910 1.00 98.38 85 ALA A O 1
ATOM 654 N N . LEU A 1 86 ? -15.327 -2.404 17.308 1.00 98.31 86 LEU A N 1
ATOM 655 C CA . LEU A 1 86 ? -15.030 -3.016 18.600 1.00 98.31 86 LEU A CA 1
ATOM 656 C C . LEU A 1 86 ? -14.907 -1.965 19.708 1.00 98.31 86 LEU A C 1
ATOM 658 O O . LEU A 1 86 ? -15.474 -2.156 20.784 1.00 98.31 86 LEU A O 1
ATOM 662 N N . ALA A 1 87 ? -14.214 -0.853 19.453 1.00 98.12 87 ALA A N 1
ATOM 663 C CA . ALA A 1 87 ? -14.097 0.242 20.412 1.00 98.12 87 ALA A CA 1
ATOM 664 C C . ALA A 1 87 ? -15.476 0.818 20.782 1.00 98.12 87 ALA A C 1
ATOM 666 O O . ALA A 1 87 ? -15.797 0.953 21.965 1.00 98.12 87 ALA A O 1
ATOM 667 N N . GLU A 1 88 ? -16.336 1.056 19.789 1.00 98.19 88 GLU A N 1
ATOM 668 C CA . GLU A 1 88 ? -17.702 1.535 20.021 1.00 98.19 88 GLU A CA 1
ATOM 669 C C . GLU A 1 88 ? -18.542 0.520 20.819 1.00 98.19 88 GLU A C 1
ATOM 671 O O . GLU A 1 88 ? -19.331 0.889 21.696 1.00 9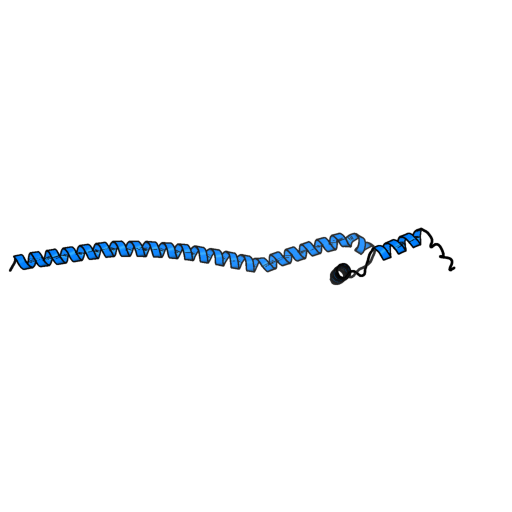8.19 88 GLU A O 1
ATOM 676 N N . CYS A 1 89 ? -18.375 -0.776 20.544 1.00 98.06 89 CYS A N 1
ATOM 677 C CA . CYS A 1 89 ? -19.039 -1.843 21.289 1.00 98.06 89 CYS A CA 1
ATOM 678 C C . CYS A 1 89 ? -18.597 -1.864 22.760 1.00 98.06 89 CYS A C 1
ATOM 680 O O . CYS A 1 89 ? -19.443 -1.901 23.657 1.00 98.06 89 CYS A O 1
ATOM 682 N N . CYS A 1 90 ? -17.292 -1.764 23.022 1.00 98.12 90 CYS A N 1
ATOM 683 C CA . CYS A 1 90 ? -16.745 -1.673 24.374 1.00 98.12 90 CYS A CA 1
ATOM 684 C C . CYS A 1 90 ? -17.316 -0.472 25.142 1.00 98.12 90 CYS A C 1
ATOM 686 O O . CYS A 1 90 ? -17.734 -0.628 26.290 1.00 98.12 90 CYS A O 1
ATOM 688 N N . ASP A 1 91 ? -17.429 0.695 24.503 1.00 98.06 91 ASP A N 1
ATOM 689 C CA . ASP A 1 91 ? -18.042 1.883 25.107 1.00 98.06 91 ASP A CA 1
ATOM 690 C C . ASP A 1 91 ? -19.521 1.668 25.452 1.00 98.06 91 ASP A C 1
ATOM 692 O O . ASP A 1 91 ? -19.991 2.082 26.519 1.00 98.06 91 ASP A O 1
ATOM 696 N N . LYS A 1 92 ? -20.280 1.006 24.569 1.00 98.00 92 LYS A N 1
ATOM 697 C CA . LYS A 1 92 ? -21.686 0.650 24.825 1.00 98.00 92 LYS A CA 1
ATOM 698 C C . LYS A 1 92 ? -21.808 -0.301 26.013 1.00 98.00 92 LYS A C 1
ATOM 700 O O . LYS A 1 92 ? -22.647 -0.070 26.885 1.00 98.00 92 LYS A O 1
ATOM 705 N N . ILE A 1 93 ? -20.959 -1.326 26.078 1.00 97.81 93 ILE A N 1
ATOM 706 C CA . ILE A 1 93 ? -20.927 -2.286 27.189 1.00 97.81 93 ILE A CA 1
ATOM 707 C C . ILE A 1 93 ? -20.584 -1.573 28.498 1.00 97.81 93 ILE A C 1
ATOM 709 O O . ILE A 1 93 ? -21.284 -1.760 29.491 1.00 97.81 93 ILE A O 1
ATOM 713 N N . ALA A 1 94 ? -19.565 -0.712 28.504 1.00 98.00 94 ALA A N 1
ATOM 714 C CA . ALA A 1 94 ? -19.170 0.047 29.686 1.00 98.00 94 ALA A CA 1
ATOM 715 C C . ALA A 1 94 ? -20.315 0.934 30.204 1.00 98.00 94 ALA A C 1
ATOM 717 O O . ALA A 1 94 ? -20.604 0.946 31.402 1.00 98.00 94 ALA A O 1
ATOM 718 N N . LYS A 1 95 ? -21.027 1.630 29.306 1.00 97.75 95 LYS A N 1
ATOM 719 C CA . LYS A 1 95 ? -22.210 2.433 29.661 1.00 97.75 95 LYS A CA 1
ATOM 720 C C . LYS A 1 95 ? -23.333 1.576 30.247 1.00 97.75 95 LYS A C 1
ATOM 722 O O . LYS A 1 95 ? -23.892 1.941 31.281 1.00 97.75 95 LYS A O 1
ATOM 727 N N . ALA A 1 96 ? -23.643 0.441 29.621 1.00 97.75 96 ALA A N 1
ATOM 728 C CA . ALA A 1 96 ? -24.680 -0.470 30.099 1.00 97.75 96 ALA A CA 1
ATOM 729 C C . ALA A 1 96 ? -24.339 -1.050 31.481 1.00 97.75 96 ALA A C 1
ATOM 731 O O . ALA A 1 96 ? -25.197 -1.081 32.363 1.00 97.75 96 ALA A O 1
ATOM 732 N N . LEU A 1 97 ? -23.080 -1.441 31.697 1.00 98.00 97 LEU A N 1
ATOM 733 C CA . LEU A 1 97 ? -22.602 -1.965 32.974 1.00 98.00 97 LEU A CA 1
ATOM 734 C C . LEU A 1 97 ? -22.683 -0.909 34.081 1.00 98.00 97 LEU A C 1
ATOM 736 O O . LEU A 1 97 ? -23.198 -1.194 35.159 1.00 98.00 97 LEU A O 1
ATOM 740 N N . ASN A 1 98 ? -22.241 0.321 33.807 1.00 97.25 98 ASN A N 1
ATOM 741 C CA . ASN A 1 98 ? -22.332 1.426 34.763 1.00 97.25 98 ASN A CA 1
ATOM 742 C C . ASN A 1 98 ? -23.786 1.732 35.146 1.00 97.25 98 ASN A C 1
ATOM 744 O O . ASN A 1 98 ? -24.083 1.909 36.326 1.00 97.25 98 ASN A O 1
ATOM 748 N N . SER A 1 99 ? -24.701 1.737 34.172 1.00 97.31 99 SER A N 1
ATOM 749 C CA . SER A 1 99 ? -26.130 1.920 34.443 1.00 97.31 99 SER A CA 1
ATOM 750 C C . SER A 1 99 ? -26.704 0.772 35.274 1.00 97.31 99 SER A C 1
ATOM 752 O O . SER A 1 99 ? -27.434 1.021 36.228 1.00 97.31 99 SER A O 1
ATOM 754 N N . CYS A 1 100 ? -26.366 -0.475 34.940 1.00 97.06 100 CYS A N 1
ATOM 755 C CA . CYS A 1 100 ? -26.826 -1.652 35.675 1.00 97.06 100 CYS A CA 1
ATOM 756 C C . CYS A 1 100 ? -26.324 -1.644 37.125 1.00 97.06 100 CYS A C 1
ATOM 758 O O . CYS A 1 100 ? -27.095 -1.909 38.045 1.00 97.06 100 CYS A 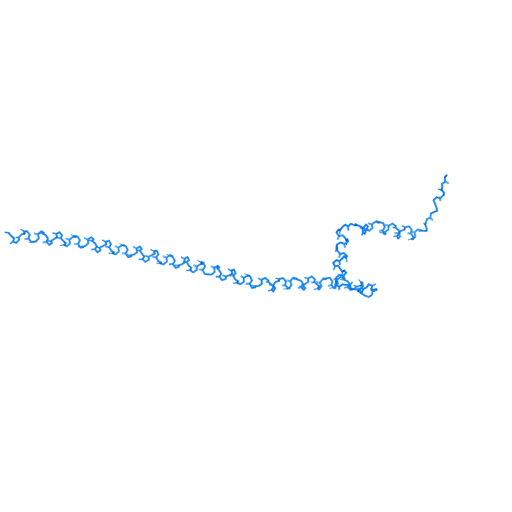O 1
ATOM 760 N N . ASN A 1 101 ? -25.059 -1.272 37.341 1.00 96.94 101 ASN A N 1
ATOM 761 C CA . ASN A 1 101 ? -24.477 -1.128 38.674 1.00 96.94 101 ASN A CA 1
ATOM 762 C C . ASN A 1 101 ? -25.184 -0.043 39.493 1.00 96.94 101 ASN A C 1
ATOM 764 O O . ASN A 1 101 ? -25.484 -0.277 40.661 1.00 96.94 101 ASN A O 1
ATOM 768 N N . ALA A 1 102 ? -25.492 1.109 38.887 1.00 96.12 102 ALA A N 1
ATOM 769 C CA . ALA A 1 102 ? -26.241 2.174 39.552 1.00 96.12 102 ALA A CA 1
ATOM 770 C C . ALA A 1 102 ? -27.640 1.696 39.975 1.00 96.12 102 ALA A C 1
ATOM 772 O O . ALA A 1 102 ? -27.983 1.759 41.152 1.00 96.12 102 ALA A O 1
ATOM 773 N N . THR A 1 103 ? -28.407 1.112 39.047 1.00 96.56 103 THR A N 1
ATOM 774 C CA . THR A 1 103 ? -29.744 0.570 39.342 1.00 96.56 103 THR A CA 1
ATOM 775 C C . THR A 1 103 ? -29.700 -0.545 40.388 1.00 96.56 103 THR A C 1
ATOM 777 O O . THR A 1 103 ? -30.543 -0.596 41.279 1.00 96.56 103 THR A O 1
ATOM 780 N N . THR A 1 104 ? -28.710 -1.435 40.315 1.00 96.88 104 THR A N 1
ATOM 781 C CA . THR A 1 104 ? -28.527 -2.503 41.307 1.00 96.88 104 THR A CA 1
ATOM 782 C C . THR A 1 104 ? -28.220 -1.920 42.687 1.00 96.88 104 THR A C 1
ATOM 784 O O . THR A 1 104 ? -28.774 -2.392 43.677 1.00 96.88 104 THR A O 1
ATOM 787 N N . GLY A 1 105 ? -27.401 -0.866 42.760 1.00 96.19 105 GLY A N 1
ATOM 788 C CA . GLY A 1 105 ? -27.134 -0.128 43.996 1.00 96.19 105 GLY A CA 1
ATOM 789 C C . GLY A 1 105 ? -28.403 0.450 44.626 1.00 96.19 105 GLY A C 1
ATOM 790 O O . GLY A 1 105 ? -28.634 0.255 45.821 1.00 96.19 105 GLY A O 1
ATOM 791 N N . ASP A 1 106 ? -29.267 1.073 43.822 1.00 96.31 106 ASP A N 1
ATOM 792 C CA . ASP A 1 106 ? -30.552 1.614 44.285 1.00 96.31 106 ASP A CA 1
ATOM 793 C C . ASP A 1 106 ? -31.484 0.512 44.816 1.00 96.31 106 ASP A C 1
ATOM 795 O O . ASP A 1 106 ? -32.121 0.669 45.864 1.00 96.31 106 ASP A O 1
ATOM 799 N N . ILE A 1 107 ? -31.545 -0.634 44.124 1.00 96.88 107 ILE A N 1
ATOM 800 C CA . ILE A 1 107 ? -32.339 -1.798 44.546 1.00 96.88 107 ILE A CA 1
ATOM 801 C C . ILE A 1 107 ? -31.825 -2.349 45.878 1.00 96.88 107 ILE A C 1
ATOM 803 O O . ILE A 1 107 ? -32.635 -2.617 46.769 1.00 96.88 107 ILE A O 1
ATOM 807 N N . ILE A 1 108 ? -30.507 -2.501 46.037 1.00 96.94 108 ILE A N 1
ATOM 808 C CA . ILE A 1 108 ? -29.895 -2.974 47.286 1.00 96.94 108 ILE A CA 1
ATOM 809 C C . ILE A 1 108 ? -30.247 -2.021 48.429 1.00 96.94 108 ILE A C 1
ATOM 811 O O . ILE A 1 108 ? -30.806 -2.469 49.428 1.00 96.94 108 ILE A O 1
ATOM 815 N N . SER A 1 109 ? -30.022 -0.715 48.256 1.00 96.31 109 SER A N 1
ATOM 816 C CA . SER A 1 109 ? -30.326 0.292 49.281 1.00 96.31 109 SER A CA 1
ATOM 817 C C . SER A 1 109 ? -31.806 0.282 49.680 1.00 96.31 109 SER A C 1
ATOM 819 O O . SER A 1 109 ? -32.150 0.295 50.864 1.00 96.31 109 SER A O 1
ATOM 821 N N . THR A 1 110 ? -32.702 0.182 48.696 1.00 96.50 110 THR A N 1
ATOM 822 C CA . THR A 1 110 ? -34.148 0.116 48.939 1.00 96.50 110 THR A CA 1
ATOM 823 C C . THR A 1 110 ? -34.539 -1.164 49.681 1.00 96.50 110 THR A C 1
ATOM 825 O O . THR A 1 110 ? -35.366 -1.121 50.593 1.00 96.50 110 THR A O 1
ATOM 828 N N . THR A 1 111 ? -33.930 -2.296 49.326 1.00 96.75 111 THR A N 1
ATOM 829 C CA . THR A 1 111 ? -34.183 -3.598 49.962 1.00 96.75 111 THR A CA 1
ATOM 830 C C . THR A 1 111 ? -33.678 -3.622 51.402 1.00 96.75 111 THR A C 1
ATOM 832 O O . THR A 1 111 ? -34.381 -4.106 52.287 1.00 96.75 111 THR A O 1
ATOM 835 N N . GLU A 1 112 ? -32.496 -3.062 51.669 1.00 96.69 112 GLU A N 1
ATOM 836 C CA . GLU A 1 112 ? -31.955 -2.922 53.024 1.00 96.69 112 GLU A CA 1
ATOM 837 C C . GLU A 1 112 ? -32.845 -2.037 53.900 1.00 96.69 112 GLU A C 1
ATOM 839 O O . GLU A 1 112 ? -33.160 -2.419 55.029 1.00 96.69 112 GLU A O 1
ATOM 844 N N . ARG A 1 113 ? -33.328 -0.908 53.365 1.00 96.44 113 ARG A N 1
ATOM 845 C CA . ARG A 1 113 ? -34.290 -0.046 54.064 1.00 96.44 113 ARG A CA 1
ATOM 846 C C . ARG A 1 113 ? -35.576 -0.799 54.406 1.00 96.44 113 ARG A C 1
ATOM 848 O O . ARG A 1 113 ? -36.008 -0.771 55.555 1.00 96.44 113 ARG A O 1
ATOM 855 N N . PHE A 1 114 ? -36.172 -1.506 53.443 1.00 96.31 114 PHE A N 1
ATOM 856 C CA . PHE A 1 114 ? -37.386 -2.289 53.698 1.00 96.31 114 PHE A CA 1
ATOM 857 C C . PHE A 1 114 ? -37.163 -3.411 54.712 1.00 96.31 114 PHE A C 1
ATOM 859 O O . PHE A 1 114 ? -38.040 -3.668 55.534 1.00 96.31 114 PHE A O 1
ATOM 866 N N . LYS A 1 115 ? -35.991 -4.054 54.703 1.00 96.06 1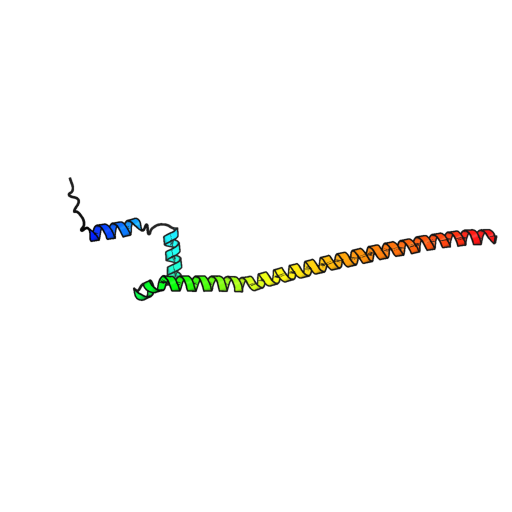15 LYS A N 1
ATOM 867 C CA . LYS A 1 115 ? -35.630 -5.064 55.702 1.00 96.06 115 LYS A CA 1
ATOM 868 C C . LYS A 1 115 ? -35.600 -4.472 57.115 1.00 96.06 115 LYS A C 1
ATOM 870 O O . LYS A 1 115 ? -36.164 -5.076 58.021 1.00 96.06 115 LYS A O 1
ATOM 875 N N . GLN A 1 116 ? -35.006 -3.290 57.293 1.00 95.31 116 GLN A N 1
ATOM 876 C CA . GLN A 1 116 ? -34.986 -2.589 58.583 1.00 95.31 116 GLN A CA 1
ATOM 877 C C . GLN A 1 116 ? -36.396 -2.192 59.042 1.00 95.31 116 GLN A C 1
ATOM 879 O O . GLN A 1 116 ? -36.762 -2.427 60.190 1.00 95.31 116 GLN A O 1
ATOM 884 N N . GLU A 1 117 ? -37.214 -1.625 58.149 1.00 94.56 117 GLU A N 1
ATOM 885 C CA . GLU A 1 117 ? -38.601 -1.243 58.458 1.00 94.56 117 GLU A CA 1
ATOM 886 C C . GLU A 1 117 ? -39.458 -2.450 58.870 1.00 94.56 117 GLU A C 1
ATOM 888 O O . GLU A 1 117 ? -40.252 -2.353 59.813 1.00 94.56 117 GLU A O 1
ATOM 893 N N . LEU A 1 118 ? -39.272 -3.596 58.206 1.00 94.06 118 LEU A N 1
ATOM 894 C CA . LEU A 1 118 ? -39.927 -4.858 58.551 1.00 94.06 118 LEU A CA 1
ATOM 895 C C . LEU A 1 118 ? -39.512 -5.352 59.944 1.00 94.06 118 LEU A C 1
ATOM 897 O O . LEU A 1 118 ? -40.355 -5.784 60.729 1.00 94.06 118 LEU A O 1
ATOM 901 N N . GLU A 1 119 ? -38.226 -5.266 60.274 1.00 94.06 119 GLU A N 1
ATOM 902 C CA . GLU A 1 119 ? -37.690 -5.683 61.573 1.00 94.06 119 GLU A CA 1
ATOM 903 C C . GLU A 1 119 ? -38.255 -4.816 62.713 1.00 94.06 119 GLU A C 1
ATOM 905 O O . GLU A 1 119 ? -38.751 -5.342 63.710 1.00 94.06 119 GLU A O 1
ATOM 910 N N . VAL A 1 120 ? -38.305 -3.492 62.519 1.00 93.75 120 VAL A N 1
ATOM 911 C CA . VAL A 1 120 ? -38.913 -2.550 63.476 1.00 93.75 120 VAL A CA 1
ATOM 912 C C . VAL A 1 120 ? -40.413 -2.788 63.653 1.00 93.75 120 VAL A C 1
ATOM 914 O O . VAL A 1 120 ? -40.922 -2.714 64.770 1.00 93.75 120 VAL A O 1
ATOM 917 N N . THR A 1 121 ? -41.156 -3.034 62.572 1.00 92.19 121 THR A N 1
ATOM 918 C CA . THR A 1 121 ? -42.607 -3.276 62.666 1.00 92.19 121 THR A CA 1
ATOM 919 C C . THR A 1 121 ? -42.928 -4.607 63.336 1.00 92.19 121 THR A C 1
ATOM 921 O O . THR A 1 121 ? -43.861 -4.651 64.134 1.00 92.19 121 THR A O 1
ATOM 924 N N . THR A 1 122 ? -42.127 -5.644 63.088 1.00 90.75 122 THR A N 1
ATOM 925 C CA . THR A 1 122 ? -42.266 -6.953 63.744 1.00 90.75 122 THR A CA 1
ATOM 926 C C . THR A 1 122 ? -42.034 -6.837 65.254 1.00 90.75 122 THR A C 1
ATOM 928 O O . THR A 1 122 ? -42.878 -7.268 66.029 1.00 90.75 122 THR A O 1
ATOM 931 N N . GLN A 1 123 ? -40.973 -6.143 65.685 1.00 87.31 123 GLN A N 1
ATOM 932 C CA . GLN A 1 123 ? -40.679 -5.917 67.112 1.00 87.31 123 GLN A CA 1
ATOM 933 C C . GLN A 1 123 ? -41.749 -5.108 67.860 1.00 87.31 123 GLN A C 1
ATOM 935 O O . GLN A 1 123 ? -41.831 -5.188 69.077 1.00 87.31 123 GLN A O 1
ATOM 940 N N . ARG A 1 124 ? -42.549 -4.288 67.165 1.00 82.62 124 ARG A N 1
ATOM 941 C CA . ARG A 1 124 ? -43.641 -3.509 67.784 1.00 82.62 124 ARG A CA 1
ATOM 942 C C . ARG A 1 124 ? -44.936 -4.305 67.954 1.00 82.62 124 ARG A C 1
ATOM 944 O O . ARG A 1 124 ? -45.849 -3.802 68.607 1.00 82.62 124 ARG A O 1
ATOM 951 N N . GLN A 1 125 ? -45.058 -5.457 67.297 1.00 75.62 125 GLN A N 1
ATOM 952 C CA . GLN A 1 125 ? -46.223 -6.339 67.402 1.00 75.62 125 GLN A CA 1
ATOM 953 C C . GLN A 1 125 ? -46.059 -7.421 68.481 1.00 75.62 125 GLN A C 1
ATOM 955 O O . GLN A 1 125 ? -47.056 -8.047 68.841 1.00 75.62 125 GLN A O 1
ATOM 960 N N . GLU A 1 126 ? -44.839 -7.612 68.989 1.00 57.00 126 GLU A N 1
ATOM 961 C CA . GLU A 1 126 ? -44.504 -8.436 70.161 1.00 57.00 126 GLU A CA 1
ATOM 962 C C . GLU A 1 126 ? -44.559 -7.616 71.461 1.00 57.00 126 GLU A C 1
ATOM 964 O O . GLU A 1 126 ? -44.983 -8.192 72.490 1.00 57.00 126 GLU A O 1
#

Radius of gyration: 42.55 Å; chains: 1; bounding box: 107×25×106 Å

Secondary structure (DSSP, 8-state):
--------HHHHHHHHHHHHT-TT-HHHHHHHHHHHTT----SHHHHHHHHHHHHHHHHHHHHHHHHHHHHHHHHHHHHHHHHHHHHHHHHHHHHHHHHHHHHHHHHHHHHHHHHHHHHHHHHTT-

Foldseek 3Di:
DDPPPPPDPVVVVVVVVVVVVPCPDPVNVVVVVVCVVPQVDPDPVSVVCVVVVVVVVVVVVVVVVCVVCVVVVVVVVVVVVVVVVVVVVVVVVVVVVVVVVVVVVVVVVVVVVVVVVVVVVVVVVD

pLDDT: mean 91.03, std 11.42, range [38.47, 98.56]

Sequence (126 aa):
MGTASALAPGLSRKLKKVLDTRTDTPDLVASLSTLSDFYAENNPHARRNLRATIEKRSLSINHDFLLASDAAQQALDRVEEEVNALAECCDKIAKALNSCNATTGDIISTTERFKQELEVTTQRQE

Organism: Actinidia chinensis var. chinensis (NCBI:txid1590841)